Protein AF-A0A1V4RXJ1-F1 (afdb_monomer_lite)

Secondary structure (DSSP, 8-state):
--SSSS-TTTTT--TTSTTS--HHHHTT--HHHHHHHH-GGG----PPPGGGG-HHHHHHHT-

Structure (mmCIF, N/CA/C/O backbone):
data_AF-A0A1V4RXJ1-F1
#
_entry.id 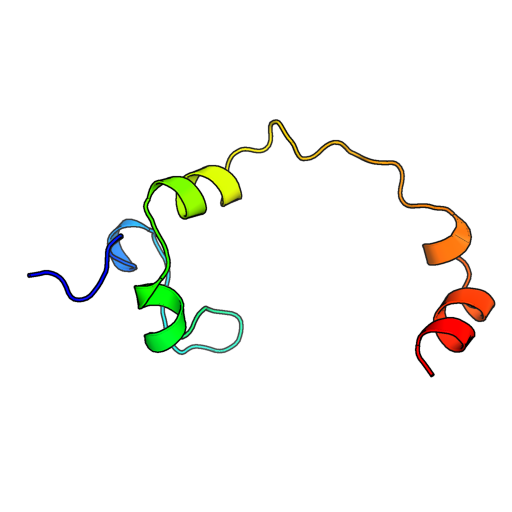  AF-A0A1V4RXJ1-F1
#
loop_
_atom_site.group_PDB
_atom_site.id
_atom_site.type_symbol
_atom_site.label_atom_id
_atom_site.label_alt_id
_atom_site.label_comp_id
_atom_site.label_asym_id
_atom_site.label_entity_id
_atom_site.label_seq_id
_atom_site.pdbx_PDB_ins_code
_atom_site.Cartn_x
_atom_site.Cartn_y
_atom_site.Cartn_z
_atom_site.occupancy
_atom_site.B_iso_or_equiv
_atom_site.auth_seq_id
_atom_site.auth_comp_id
_atom_site.auth_asym_id
_atom_site.auth_atom_id
_atom_site.pdbx_PDB_model_num
ATOM 1 N N . MET A 1 1 ? -15.724 -4.516 16.363 1.00 50.41 1 MET A N 1
ATOM 2 C CA . MET A 1 1 ? -14.312 -4.709 15.973 1.00 50.41 1 MET A CA 1
ATOM 3 C C . MET A 1 1 ? -14.064 -3.824 14.771 1.00 50.41 1 MET A C 1
ATOM 5 O O . MET A 1 1 ? -14.952 -3.764 13.930 1.00 50.41 1 MET A O 1
ATOM 9 N N . SER A 1 2 ? -12.940 -3.105 14.737 1.00 68.94 2 SER A N 1
ATOM 10 C CA . SER A 1 2 ? -12.517 -2.362 13.542 1.00 68.94 2 SER A CA 1
ATOM 11 C C . SER A 1 2 ? -12.480 -3.314 12.342 1.00 68.94 2 SER A C 1
ATOM 13 O O . SER A 1 2 ? -12.024 -4.448 12.483 1.00 68.94 2 SER A O 1
ATOM 15 N N . GLU A 1 3 ? -12.986 -2.876 11.188 1.00 85.25 3 GLU A N 1
ATOM 16 C CA . GLU A 1 3 ? -12.923 -3.634 9.929 1.00 85.25 3 GLU A CA 1
ATOM 17 C C . GLU A 1 3 ? -11.476 -3.799 9.427 1.00 85.25 3 GLU A C 1
ATOM 19 O O . GLU A 1 3 ? -11.183 -4.709 8.651 1.00 85.25 3 GLU A O 1
ATOM 24 N N . TYR A 1 4 ? -10.565 -2.954 9.917 1.00 91.00 4 TYR A N 1
ATOM 25 C CA . TYR A 1 4 ? -9.165 -2.902 9.518 1.00 91.00 4 TYR A CA 1
ATOM 26 C C . TYR A 1 4 ? -8.226 -3.188 10.695 1.00 91.00 4 TYR A C 1
ATOM 28 O O . TYR A 1 4 ? -8.463 -2.749 11.823 1.00 91.00 4 TYR A O 1
ATOM 36 N N . LEU A 1 5 ? -7.132 -3.903 10.414 1.00 91.44 5 LEU A N 1
ATOM 37 C CA . LEU A 1 5 ? -6.051 -4.165 11.376 1.00 91.44 5 LEU A CA 1
ATOM 38 C C . LEU A 1 5 ? -5.168 -2.928 11.619 1.00 91.44 5 LEU A C 1
ATOM 40 O O . LEU A 1 5 ? -4.547 -2.814 12.673 1.00 91.44 5 LEU A O 1
ATOM 44 N N . LEU A 1 6 ? -5.126 -2.015 10.648 1.00 90.75 6 LEU A N 1
ATOM 45 C CA . LEU A 1 6 ? -4.567 -0.672 10.744 1.00 90.75 6 LEU A CA 1
ATOM 46 C C . LEU A 1 6 ? -5.581 0.302 10.146 1.00 90.75 6 LEU A C 1
ATOM 48 O O . LEU A 1 6 ? -5.992 0.118 8.998 1.00 90.75 6 LEU A O 1
ATOM 52 N N . ASP A 1 7 ? -5.970 1.330 10.893 1.00 92.69 7 ASP A N 1
ATOM 53 C CA . ASP A 1 7 ? -6.897 2.329 10.374 1.00 92.69 7 ASP A CA 1
ATOM 54 C C . ASP A 1 7 ? -6.235 3.114 9.214 1.00 92.69 7 ASP A C 1
ATOM 56 O O . ASP A 1 7 ? -5.121 3.630 9.369 1.00 92.69 7 ASP A O 1
ATOM 60 N N . PRO A 1 8 ? -6.866 3.172 8.025 1.00 91.75 8 PRO A N 1
ATOM 61 C CA . PRO A 1 8 ? -6.335 3.917 6.886 1.00 91.75 8 PRO A CA 1
ATOM 62 C C . PRO A 1 8 ? -6.167 5.417 7.169 1.00 91.75 8 PRO A C 1
ATOM 64 O O . PRO A 1 8 ? -5.204 6.009 6.681 1.00 91.75 8 PRO A O 1
ATOM 67 N N . GLU A 1 9 ? -7.038 6.036 7.971 1.00 91.12 9 GLU A N 1
ATOM 68 C CA . GLU A 1 9 ? -6.935 7.457 8.320 1.00 91.12 9 GLU A CA 1
ATOM 69 C C . GLU A 1 9 ? -5.758 7.715 9.267 1.00 91.12 9 GLU A C 1
ATOM 71 O O . GLU A 1 9 ? -4.991 8.655 9.044 1.00 91.12 9 GLU A O 1
ATOM 76 N N . GLU A 1 10 ? -5.536 6.836 10.252 1.00 89.50 10 GLU A N 1
ATOM 77 C CA . GLU A 1 10 ? -4.352 6.890 11.129 1.00 89.50 10 GLU A CA 1
ATOM 78 C C . GLU A 1 10 ? -3.046 6.728 10.336 1.00 89.50 10 GLU A C 1
ATOM 80 O O . GLU A 1 10 ? -2.019 7.323 10.666 1.00 89.50 10 GLU A O 1
ATOM 85 N N . ALA A 1 11 ? -3.087 5.944 9.256 1.00 87.88 11 ALA A N 1
ATOM 86 C CA . ALA A 1 11 ? -1.975 5.741 8.334 1.00 87.88 11 ALA A CA 1
ATOM 87 C C . ALA A 1 11 ? -1.801 6.871 7.297 1.00 87.88 11 ALA A C 1
ATOM 89 O O . ALA A 1 11 ? -0.830 6.842 6.534 1.00 87.88 11 ALA A O 1
ATOM 90 N N . GLY A 1 12 ? -2.717 7.847 7.243 1.00 89.31 12 GLY A N 1
ATOM 91 C CA . GLY A 1 12 ? -2.710 8.940 6.266 1.00 89.31 12 GLY A CA 1
ATOM 92 C C . GLY A 1 12 ? -3.041 8.504 4.833 1.00 89.31 12 GLY A C 1
ATOM 93 O O . GLY A 1 12 ? -2.595 9.140 3.877 1.00 89.31 12 GLY A O 1
ATOM 94 N N . VAL A 1 13 ? -3.786 7.409 4.661 1.00 89.19 13 VAL A N 1
ATOM 95 C CA . VAL A 1 13 ? -4.126 6.819 3.360 1.00 89.19 13 VAL A CA 1
ATOM 96 C C . VAL A 1 13 ? -5.591 7.055 3.023 1.00 89.19 13 VAL A C 1
ATOM 98 O O . VAL A 1 13 ? -6.492 6.710 3.779 1.00 89.19 13 VAL A O 1
ATOM 101 N N . LYS A 1 14 ? -5.839 7.582 1.821 1.00 92.44 14 LYS A N 1
ATOM 102 C CA . LYS A 1 14 ? -7.189 7.713 1.268 1.00 92.44 14 LYS A CA 1
ATOM 103 C C . LYS A 1 14 ? -7.502 6.525 0.366 1.00 92.44 14 LYS A C 1
ATOM 105 O O . LYS A 1 14 ? -6.889 6.387 -0.687 1.00 92.44 14 LYS A O 1
ATOM 110 N N . LEU A 1 15 ? -8.451 5.692 0.774 1.00 93.62 15 LEU A N 1
ATOM 111 C CA . LEU A 1 15 ? -8.834 4.491 0.034 1.00 93.62 15 LEU A CA 1
ATOM 112 C C . LEU A 1 15 ? -9.667 4.801 -1.217 1.00 93.62 15 LEU A C 1
ATOM 114 O O . LEU A 1 15 ? -10.270 5.868 -1.335 1.00 93.62 15 LEU A O 1
ATOM 118 N N . ASP A 1 16 ? -9.697 3.831 -2.133 1.00 92.88 16 ASP A N 1
ATOM 119 C CA . ASP A 1 16 ? -10.595 3.772 -3.297 1.00 92.88 16 ASP A CA 1
ATOM 120 C C . ASP A 1 16 ? -10.476 4.976 -4.256 1.00 92.88 16 ASP A C 1
ATOM 122 O O . ASP A 1 16 ? -11.411 5.341 -4.970 1.00 92.88 16 ASP A O 1
ATOM 126 N N . THR A 1 17 ? -9.287 5.580 -4.315 1.00 90.94 17 THR A N 1
ATOM 127 C CA . THR A 1 17 ? -8.929 6.598 -5.310 1.00 90.94 17 THR A CA 1
ATOM 128 C C . THR A 1 17 ? -7.822 6.107 -6.234 1.00 90.94 17 THR A C 1
ATOM 130 O O . THR A 1 17 ? -7.017 5.256 -5.862 1.00 90.94 17 THR A O 1
ATOM 133 N N . VAL A 1 18 ? -7.735 6.684 -7.435 1.00 87.12 18 VAL A N 1
ATOM 134 C CA . VAL A 1 18 ? -6.688 6.355 -8.414 1.00 87.12 18 VAL A CA 1
ATOM 135 C C . VAL A 1 18 ? -5.299 6.496 -7.783 1.00 87.12 18 VAL A C 1
ATOM 137 O O . VAL A 1 18 ? -4.975 7.538 -7.219 1.00 87.12 18 VAL A O 1
ATOM 140 N N . GLY A 1 19 ? -4.494 5.434 -7.870 1.00 84.44 19 GLY A N 1
ATOM 141 C CA . GLY A 1 19 ? -3.144 5.379 -7.297 1.00 84.44 19 GLY A CA 1
ATOM 142 C C . GLY A 1 19 ? -3.076 4.997 -5.815 1.00 84.44 19 GLY A C 1
ATOM 143 O O . GLY A 1 19 ? -1.975 4.804 -5.306 1.00 84.44 19 GLY A O 1
ATOM 144 N N . ASN A 1 20 ? -4.218 4.834 -5.140 1.00 88.25 20 ASN A N 1
ATOM 145 C CA . ASN A 1 20 ? -4.282 4.409 -3.746 1.00 88.25 20 ASN A CA 1
ATOM 146 C C . ASN A 1 20 ? -4.877 2.998 -3.588 1.00 88.25 20 ASN A C 1
ATOM 148 O O . ASN A 1 20 ? -5.534 2.489 -4.499 1.00 88.25 20 ASN A O 1
ATOM 152 N N . PRO A 1 21 ? -4.650 2.349 -2.430 1.00 89.81 21 PRO A N 1
ATOM 153 C CA . PRO A 1 21 ? -5.210 1.036 -2.130 1.00 89.81 21 PRO A CA 1
ATOM 154 C C . PRO A 1 21 ? -6.740 1.034 -2.098 1.00 89.81 21 PRO A C 1
ATOM 156 O O . PRO A 1 21 ? -7.375 2.033 -1.754 1.00 89.81 21 PRO A O 1
ATOM 159 N N . THR A 1 22 ? -7.329 -0.123 -2.393 1.00 93.88 22 THR A N 1
ATOM 160 C CA . THR A 1 22 ? -8.769 -0.331 -2.226 1.00 93.88 22 THR A CA 1
ATOM 161 C C . THR A 1 22 ?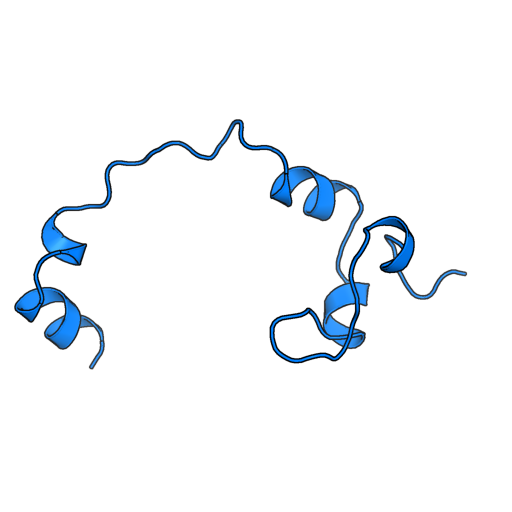 -9.117 -0.667 -0.782 1.00 93.88 22 THR A C 1
ATOM 163 O O . THR A 1 22 ? -8.302 -1.244 -0.056 1.00 93.88 22 THR A O 1
ATOM 166 N N . SER A 1 23 ? -10.356 -0.396 -0.383 1.00 93.94 23 SER A N 1
ATOM 167 C CA . SER A 1 23 ? -10.897 -0.822 0.916 1.00 93.94 23 SER A CA 1
ATOM 168 C C . SER A 1 23 ? -10.768 -2.325 1.146 1.00 93.94 23 SER A C 1
ATOM 170 O O . SER A 1 23 ? -10.408 -2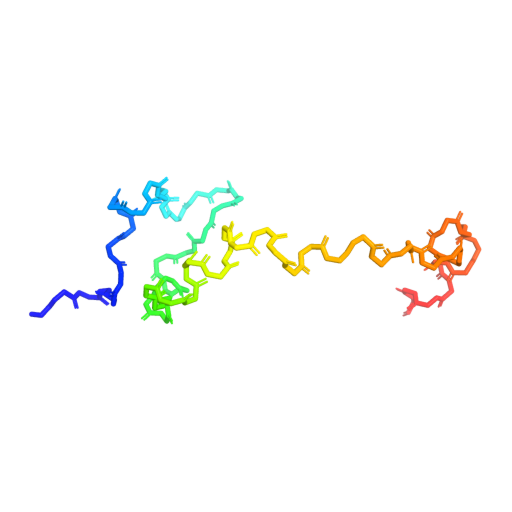.760 2.234 1.00 93.94 23 SER A O 1
ATOM 172 N N . THR A 1 24 ? -10.970 -3.138 0.109 1.00 93.06 24 THR A N 1
ATOM 173 C CA . THR A 1 24 ? -10.790 -4.595 0.209 1.00 93.06 24 THR A CA 1
ATOM 174 C C . THR A 1 24 ? -9.328 -4.982 0.427 1.00 93.06 24 THR A C 1
ATOM 176 O O . THR A 1 24 ? -9.045 -5.813 1.288 1.00 93.06 24 THR A O 1
ATOM 179 N N . GLY A 1 25 ? -8.392 -4.369 -0.306 1.00 90.06 25 GLY A N 1
ATOM 180 C CA . GLY A 1 25 ? -6.962 -4.637 -0.133 1.00 90.06 25 GLY A CA 1
ATOM 181 C C . GLY A 1 25 ? -6.446 -4.210 1.242 1.00 90.06 25 GLY A C 1
ATOM 182 O O . GLY A 1 25 ? -5.605 -4.889 1.828 1.00 90.06 25 GLY A O 1
ATOM 183 N N . TRP A 1 26 ? -7.000 -3.129 1.794 1.00 94.56 26 TRP A N 1
ATOM 184 C CA . TRP A 1 26 ? -6.586 -2.584 3.086 1.00 94.56 26 TRP A CA 1
ATOM 185 C C . TRP A 1 26 ? -6.919 -3.489 4.281 1.00 94.56 26 TRP A C 1
ATOM 187 O O . TRP A 1 26 ? -6.225 -3.446 5.293 1.00 94.56 26 TRP A O 1
ATOM 197 N N . LYS A 1 27 ? -7.909 -4.387 4.162 1.00 94.00 27 LYS A N 1
ATOM 198 C CA . LYS A 1 27 ? -8.274 -5.341 5.235 1.00 94.00 27 LYS A CA 1
ATOM 199 C C . LYS A 1 27 ? -7.136 -6.282 5.633 1.00 94.00 27 LYS A C 1
ATOM 201 O O . LYS A 1 27 ? -7.138 -6.806 6.742 1.00 94.00 27 LYS A O 1
ATOM 206 N N . LEU A 1 28 ? -6.179 -6.500 4.734 1.00 91.94 28 LEU A N 1
ATOM 207 C CA . LEU A 1 28 ? -5.033 -7.382 4.946 1.00 91.94 28 LEU A CA 1
ATOM 208 C C . LEU A 1 28 ? -3.802 -6.637 5.486 1.00 91.94 28 LEU A C 1
ATOM 210 O O . LEU A 1 28 ? -2.829 -7.277 5.877 1.00 91.94 28 LEU A O 1
ATOM 214 N N . VAL A 1 29 ? -3.820 -5.300 5.493 1.00 90.75 29 VAL A N 1
ATOM 215 C CA . VAL A 1 29 ? -2.668 -4.484 5.886 1.00 90.75 29 VAL A CA 1
ATOM 216 C C . VAL A 1 29 ? -2.535 -4.483 7.402 1.00 90.75 29 VAL A C 1
ATOM 218 O O . VAL A 1 29 ? -3.394 -3.969 8.117 1.00 90.75 29 VAL A O 1
ATOM 221 N N . THR A 1 30 ? -1.427 -5.032 7.898 1.00 91.81 30 THR A N 1
ATOM 222 C CA . THR A 1 30 ? -1.084 -4.980 9.323 1.00 91.81 30 THR A CA 1
ATOM 223 C C . THR A 1 30 ? -0.234 -3.745 9.642 1.00 91.81 30 THR A C 1
ATOM 225 O O . THR A 1 30 ? 0.474 -3.229 8.767 1.00 91.81 30 THR A O 1
ATOM 228 N N . PRO A 1 31 ? -0.213 -3.286 10.908 1.00 90.69 31 PRO A N 1
ATOM 229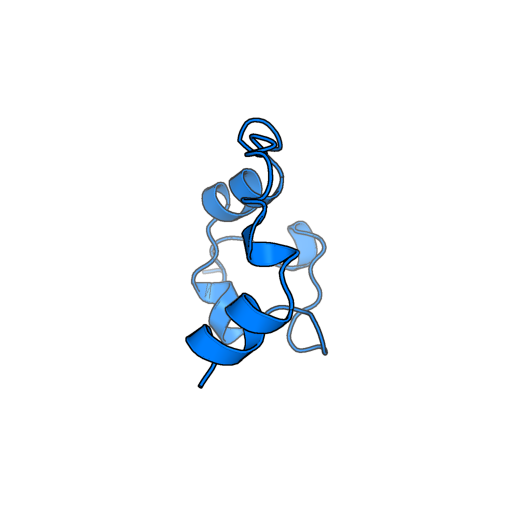 C CA . PRO A 1 31 ? 0.694 -2.222 11.334 1.00 90.69 31 PRO A CA 1
ATOM 230 C C . PRO A 1 31 ? 2.174 -2.512 11.029 1.00 90.69 31 PRO A C 1
ATOM 232 O O . PRO A 1 31 ? 2.933 -1.593 10.738 1.00 90.69 31 PRO A O 1
ATOM 235 N N . GLU A 1 32 ? 2.604 -3.775 11.076 1.00 89.00 32 GLU A N 1
ATOM 236 C CA . GLU A 1 32 ? 3.986 -4.184 10.779 1.00 89.00 32 GLU A CA 1
ATOM 237 C C . GLU A 1 32 ? 4.304 -4.081 9.285 1.00 89.00 32 GLU A C 1
ATOM 239 O O . GLU A 1 32 ? 5.334 -3.514 8.921 1.00 89.00 32 GLU A O 1
ATOM 244 N N . MET A 1 33 ? 3.392 -4.540 8.418 1.00 89.19 33 MET A N 1
ATOM 245 C CA . MET A 1 33 ? 3.505 -4.362 6.966 1.00 89.19 33 MET A CA 1
ATOM 246 C C . MET A 1 33 ? 3.575 -2.879 6.593 1.00 89.19 33 MET A C 1
ATOM 248 O O . MET A 1 33 ? 4.378 -2.475 5.751 1.00 89.19 33 MET A O 1
ATOM 252 N N . TRP A 1 34 ? 2.763 -2.047 7.252 1.00 87.62 34 TRP A N 1
ATOM 253 C CA . TRP A 1 34 ? 2.784 -0.608 7.021 1.00 87.62 34 TRP A CA 1
ATOM 254 C C . TRP A 1 34 ? 4.082 0.045 7.496 1.00 87.62 34 TRP A C 1
ATOM 256 O O . TRP A 1 34 ? 4.642 0.879 6.790 1.00 87.62 34 TRP A O 1
ATOM 266 N N . LYS A 1 35 ? 4.623 -0.366 8.648 1.00 84.50 35 LYS A N 1
ATOM 267 C CA . LYS A 1 35 ? 5.946 0.081 9.113 1.00 84.50 35 LYS A CA 1
ATOM 268 C C . LYS A 1 35 ? 7.055 -0.307 8.134 1.00 84.50 35 LYS A C 1
ATOM 270 O O . LYS A 1 35 ? 7.923 0.521 7.867 1.00 84.50 35 LYS A O 1
ATOM 275 N N . PHE A 1 36 ? 6.999 -1.510 7.557 1.00 80.56 36 PHE A N 1
ATOM 276 C CA . PHE A 1 36 ? 7.981 -1.976 6.573 1.00 80.56 36 PHE A CA 1
ATOM 277 C C . PHE A 1 36 ? 8.032 -1.086 5.320 1.00 80.56 36 PHE A C 1
ATOM 279 O O . PHE A 1 36 ? 9.107 -0.810 4.794 1.00 80.56 36 PHE A O 1
ATOM 286 N N . ARG A 1 37 ? 6.891 -0.529 4.884 1.00 73.62 37 ARG A N 1
ATOM 287 C CA . ARG A 1 37 ? 6.846 0.449 3.778 1.00 73.62 37 ARG A CA 1
ATOM 288 C C . ARG A 1 37 ? 7.763 1.658 4.012 1.00 73.62 37 ARG A C 1
ATOM 290 O O . ARG A 1 37 ? 8.305 2.208 3.053 1.00 73.62 37 ARG A O 1
ATOM 297 N N . TRP A 1 38 ? 7.911 2.078 5.266 1.00 66.94 38 TRP A N 1
ATOM 298 C CA . TRP A 1 38 ? 8.699 3.247 5.662 1.00 66.94 38 TRP A CA 1
ATOM 299 C C . TRP A 1 38 ? 10.088 2.891 6.190 1.00 66.94 38 TRP A C 1
ATOM 301 O O . TRP A 1 38 ? 10.929 3.785 6.309 1.00 66.94 38 TRP A O 1
ATOM 311 N N . SER A 1 39 ? 10.365 1.614 6.481 1.00 62.91 39 SER A N 1
ATOM 312 C CA . SER A 1 39 ? 11.699 1.169 6.876 1.00 62.91 39 SER A CA 1
ATOM 313 C C . SER A 1 39 ? 12.629 1.184 5.663 1.00 62.91 39 SER A C 1
ATOM 315 O O . SER A 1 39 ? 12.863 0.188 4.988 1.00 62.91 39 SER A O 1
ATOM 317 N N . LEU A 1 40 ? 13.180 2.366 5.406 1.00 53.97 40 LEU A N 1
ATOM 318 C CA . LEU A 1 40 ? 14.223 2.662 4.427 1.00 53.97 40 LEU A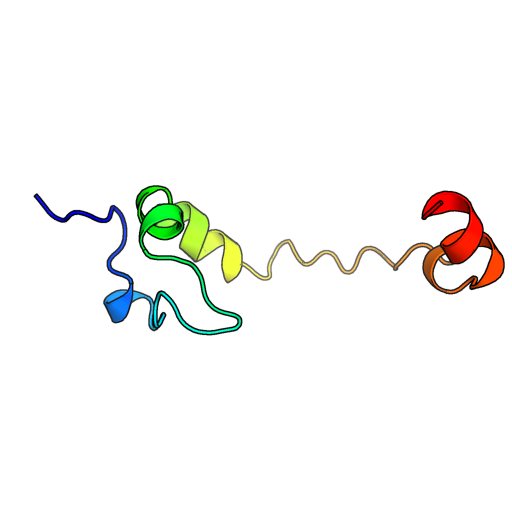 CA 1
ATOM 319 C C . LEU A 1 40 ? 15.519 1.857 4.618 1.00 53.97 40 LEU A C 1
ATOM 321 O O . LEU A 1 40 ? 16.365 1.895 3.732 1.00 53.97 40 LEU A O 1
ATOM 325 N N . ALA A 1 41 ? 15.682 1.140 5.733 1.00 48.88 41 ALA A N 1
ATOM 326 C CA . ALA A 1 41 ? 16.894 0.383 6.040 1.00 48.88 41 ALA A CA 1
ATOM 327 C C . ALA A 1 41 ? 17.194 -0.740 5.025 1.00 48.88 41 ALA A C 1
ATOM 329 O O . ALA A 1 41 ? 18.362 -1.052 4.828 1.00 48.88 41 ALA A O 1
ATOM 330 N N . ASP A 1 42 ? 16.174 -1.254 4.325 1.00 47.12 42 ASP A N 1
ATOM 331 C CA . ASP A 1 42 ? 16.313 -2.270 3.268 1.00 47.12 42 ASP A CA 1
ATOM 332 C C . ASP A 1 42 ? 16.045 -1.732 1.857 1.00 47.12 42 ASP A C 1
ATOM 334 O O . ASP A 1 42 ? 15.982 -2.502 0.896 1.00 47.12 42 ASP A O 1
ATOM 338 N N . LYS A 1 43 ? 15.996 -0.403 1.664 1.00 53.66 43 LYS A N 1
ATOM 339 C CA . LYS A 1 43 ? 16.313 0.155 0.340 1.00 53.66 43 LYS A CA 1
ATOM 340 C C . LYS A 1 43 ? 17.819 0.051 0.131 1.00 53.66 43 LYS A C 1
ATOM 342 O O . LYS A 1 43 ? 18.510 1.054 -0.030 1.00 53.66 43 LYS A O 1
ATOM 347 N N . ILE A 1 44 ? 18.319 -1.184 0.157 1.00 57.16 44 ILE A N 1
ATOM 348 C CA . ILE A 1 44 ? 19.551 -1.562 -0.503 1.00 57.16 44 ILE A CA 1
ATOM 349 C C . ILE A 1 44 ? 19.395 -0.940 -1.883 1.00 57.16 44 ILE A C 1
ATOM 351 O O . ILE A 1 44 ? 18.486 -1.297 -2.634 1.00 57.16 44 ILE A O 1
ATOM 355 N N . GLN A 1 45 ? 20.210 0.067 -2.178 1.00 54.78 45 GLN A N 1
ATOM 356 C CA . GLN A 1 45 ? 20.434 0.483 -3.547 1.00 54.78 45 GLN A CA 1
ATOM 357 C C . GLN A 1 45 ? 21.150 -0.693 -4.202 1.00 54.78 45 GLN A C 1
ATOM 359 O O . GLN A 1 45 ? 22.367 -0.695 -4.358 1.00 54.78 45 GLN A O 1
ATOM 364 N N . VAL A 1 46 ? 20.399 -1.764 -4.469 1.00 59.41 46 VAL A N 1
ATOM 365 C CA . VAL A 1 46 ? 20.839 -2.811 -5.364 1.00 59.41 46 VAL A CA 1
ATOM 366 C C . VAL A 1 46 ? 21.006 -2.050 -6.656 1.00 59.41 46 VAL A C 1
ATOM 368 O O . VAL A 1 46 ? 20.038 -1.469 -7.152 1.00 59.41 46 VAL A O 1
ATOM 371 N N . GLN A 1 47 ? 22.253 -1.933 -7.102 1.00 61.88 47 GLN A N 1
ATOM 372 C CA . GLN A 1 47 ? 22.549 -1.313 -8.376 1.00 61.88 47 GLN A CA 1
ATOM 373 C C . GLN A 1 47 ? 21.617 -1.967 -9.389 1.00 61.88 47 GLN A C 1
ATOM 375 O O . GLN A 1 47 ? 21.606 -3.198 -9.496 1.00 61.88 47 GLN A O 1
ATOM 380 N N . GLU A 1 48 ? 20.762 -1.159 -10.018 1.00 66.00 48 GLU A N 1
ATOM 381 C CA . GLU A 1 48 ? 19.832 -1.670 -11.013 1.00 66.00 48 GLU A CA 1
ATOM 382 C C . GLU A 1 48 ? 20.665 -2.452 -12.029 1.00 66.00 48 GLU A C 1
ATOM 384 O O . GLU A 1 48 ? 21.665 -1.918 -12.525 1.00 66.00 48 GLU A O 1
ATOM 389 N N . PRO A 1 49 ? 20.344 -3.732 -12.278 1.00 70.75 49 PRO A N 1
ATOM 390 C CA . PRO A 1 49 ? 21.091 -4.495 -13.255 1.00 70.75 49 PRO A CA 1
ATOM 391 C C . PRO A 1 49 ? 21.104 -3.753 -14.592 1.00 70.75 49 PRO A C 1
ATOM 393 O O . PRO A 1 49 ? 20.051 -3.320 -15.059 1.00 70.75 49 PRO A O 1
ATOM 396 N N . GLU A 1 50 ? 22.280 -3.609 -15.207 1.00 72.00 50 GLU A N 1
ATOM 397 C CA . GLU A 1 50 ? 22.471 -2.774 -16.406 1.00 72.00 50 GLU A CA 1
ATOM 398 C C . GLU A 1 50 ? 21.518 -3.144 -17.554 1.00 72.00 50 GLU A C 1
ATOM 400 O O . GLU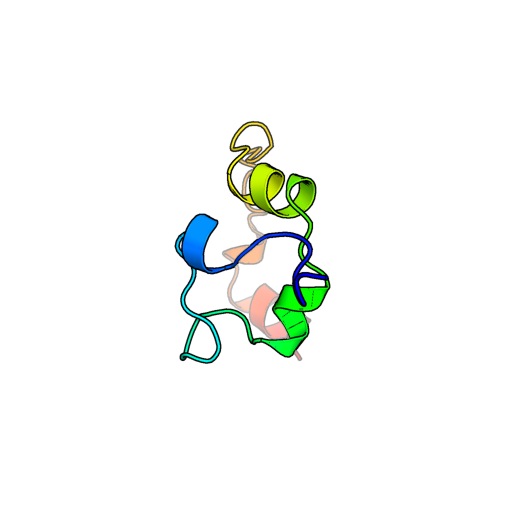 A 1 50 ? 21.132 -2.287 -18.344 1.00 72.00 50 GLU A O 1
ATOM 405 N N . PHE A 1 51 ? 21.065 -4.399 -17.606 1.00 68.00 51 PHE A N 1
ATOM 406 C CA . PHE A 1 51 ? 20.115 -4.885 -18.606 1.00 68.00 51 PHE A CA 1
ATOM 407 C C . PHE A 1 51 ? 18.711 -4.261 -18.507 1.00 68.00 51 PHE A C 1
ATOM 409 O O . PHE A 1 51 ? 17.969 -4.307 -19.480 1.00 68.00 51 PHE A O 1
ATOM 416 N N . TYR A 1 52 ? 18.324 -3.650 -17.379 1.00 66.62 52 TYR A N 1
ATOM 417 C CA . TYR A 1 52 ? 17.083 -2.861 -17.316 1.00 66.62 52 TYR A CA 1
ATOM 418 C C . TYR A 1 52 ? 17.189 -1.541 -18.085 1.00 66.62 52 TYR A C 1
ATOM 420 O O . TYR A 1 52 ? 16.168 -0.985 -18.485 1.00 66.62 52 TYR A O 1
ATOM 428 N N . ALA A 1 53 ? 18.410 -1.046 -18.303 1.00 72.56 53 ALA A N 1
ATOM 429 C CA . ALA A 1 53 ? 18.666 0.118 -19.140 1.00 72.56 53 ALA A CA 1
ATOM 430 C C . ALA A 1 53 ? 18.823 -0.246 -20.628 1.00 72.56 53 ALA A C 1
ATOM 432 O O . ALA A 1 53 ? 18.883 0.667 -21.450 1.00 72.56 53 ALA A O 1
ATOM 433 N N . ASP A 1 54 ? 18.875 -1.540 -20.977 1.00 80.94 54 ASP A N 1
ATOM 434 C CA . ASP A 1 54 ? 18.918 -2.032 -22.356 1.00 80.94 54 ASP A CA 1
ATOM 435 C C . ASP A 1 54 ? 17.490 -2.146 -22.933 1.00 80.94 54 ASP A C 1
ATOM 437 O O . ASP A 1 54 ? 16.719 -3.032 -22.537 1.00 80.94 54 ASP A O 1
ATOM 441 N N . PRO A 1 55 ? 17.106 -1.272 -23.886 1.00 75.56 55 PRO A N 1
ATOM 442 C CA . PRO A 1 55 ? 15.775 -1.299 -24.480 1.00 75.56 55 PRO A CA 1
ATOM 443 C C . PRO A 1 55 ? 15.496 -2.579 -25.276 1.00 75.56 55 PRO A C 1
ATOM 445 O O . PRO A 1 55 ? 14.344 -3.010 -25.334 1.00 75.56 55 PRO A O 1
ATOM 448 N N . GLU A 1 56 ? 16.517 -3.182 -25.896 1.00 79.62 56 GLU A N 1
ATOM 449 C CA . GLU A 1 56 ? 16.347 -4.396 -26.701 1.00 79.62 56 GLU A CA 1
ATOM 450 C C . GLU A 1 56 ? 16.040 -5.594 -25.803 1.00 79.62 56 GLU A C 1
ATOM 452 O O . GLU A 1 56 ? 15.112 -6.355 -26.086 1.00 79.62 56 GLU A O 1
ATOM 457 N N . TRP A 1 57 ? 16.743 -5.706 -24.673 1.00 77.56 57 TRP A N 1
ATOM 458 C CA . TRP A 1 57 ? 16.479 -6.740 -23.676 1.00 77.56 57 TRP A CA 1
ATOM 459 C C . TRP A 1 57 ? 15.097 -6.578 -23.027 1.00 77.56 57 TRP A C 1
ATOM 461 O O . TRP A 1 57 ? 14.340 -7.546 -22.943 1.00 77.56 57 TRP A O 1
ATOM 471 N N . TYR A 1 58 ? 14.724 -5.354 -22.625 1.00 70.62 58 TYR A N 1
ATOM 472 C CA . TYR A 1 58 ? 13.427 -5.080 -21.990 1.00 70.62 58 TYR A CA 1
ATOM 473 C C . TYR A 1 58 ? 12.240 -5.483 -22.880 1.00 70.62 58 TYR A C 1
ATOM 475 O O . TYR A 1 58 ? 11.269 -6.071 -22.400 1.00 70.62 58 TYR A O 1
ATOM 483 N N . ILE A 1 59 ? 12.317 -5.200 -24.184 1.00 74.12 59 ILE A N 1
ATOM 484 C CA . ILE A 1 59 ? 11.270 -5.547 -25.156 1.00 74.12 59 ILE A CA 1
ATOM 485 C C . ILE A 1 59 ? 11.187 -7.060 -25.391 1.00 74.12 59 ILE A C 1
ATOM 487 O O . ILE A 1 59 ? 10.113 -7.566 -25.710 1.00 74.12 59 ILE A O 1
ATOM 491 N N . ASP A 1 60 ? 12.289 -7.796 -25.267 1.00 73.06 60 ASP A N 1
ATOM 492 C CA . ASP A 1 60 ? 12.298 -9.238 -25.515 1.00 73.06 60 ASP A CA 1
ATOM 493 C C . ASP A 1 60 ? 11.661 -10.034 -24.368 1.00 73.06 60 ASP A C 1
ATOM 495 O O . ASP A 1 60 ? 10.870 -10.942 -24.609 1.00 73.06 60 ASP A O 1
ATOM 499 N N . VAL A 1 61 ? 11.926 -9.642 -23.117 1.00 67.88 61 VAL A N 1
ATOM 500 C CA . VAL A 1 61 ? 11.424 -10.352 -21.924 1.00 67.88 61 VAL A CA 1
ATOM 501 C C . VAL A 1 61 ? 10.009 -9.955 -21.488 1.00 67.88 61 VAL A C 1
ATOM 503 O O . VAL A 1 61 ? 9.460 -10.562 -20.570 1.00 67.88 61 VAL A O 1
ATOM 506 N N . THR A 1 62 ? 9.425 -8.922 -22.100 1.00 59.81 62 THR A N 1
ATOM 507 C CA . THR A 1 62 ? 8.056 -8.445 -21.814 1.00 59.81 62 THR A CA 1
ATOM 508 C C . THR A 1 62 ? 7.019 -8.898 -22.850 1.00 59.81 62 THR A C 1
ATOM 510 O O . THR A 1 62 ? 5.859 -8.487 -22.767 1.00 59.81 62 THR A O 1
ATOM 513 N N . LYS A 1 63 ? 7.418 -9.739 -23.811 1.00 54.38 63 LYS A N 1
ATOM 514 C CA . LYS A 1 63 ? 6.527 -10.424 -24.763 1.00 54.38 63 LYS A CA 1
ATOM 515 C C . LYS A 1 63 ? 5.926 -11.692 -24.167 1.00 54.38 63 LYS A C 1
ATOM 517 O O . LYS A 1 63 ? 4.769 -11.988 -24.538 1.00 54.38 63 LYS A O 1
#

Radius of gyration: 17.36 Å; chains: 1; bounding box: 37×19×43 Å

pLDDT: mean 78.64, std 14.18, range [47.12, 94.56]

Sequence (63 aa):
MSEYLLDPEEAGVKLDTVGNPTSTGWKLVTPEMWKFRWSLADKIQVQEPEFYADPEWYIDVTK

Foldseek 3Di:
DPLAQDDCVVLVFDEDDVPGHHPVRRNPDHPVNSVVVVPCVPVPPPPPPCLVVVPVSVVVVVD